Protein AF-A0A0M2TYU3-F1 (afdb_monomer)

pLDDT: mean 76.09, std 10.96, range [46.47, 92.75]

Secondary structure (DSSP, 8-state):
-HHHHHHHHHHHHHHHHHHHHHHHHHHHHHHHHHHHHHHS-HHHHHHHHHTT-HHHHHHHHHHT-HHHHHHHHHHHHHHHHHHHHHHHHHHHHHHHHHHHS---

Mean predicted aligned error: 12.66 Å

Solvent-accessible surface area (backbone atoms only — not comparable to full-atom values): 5754 Å² total; per-residue (Å²): 118,73,65,61,54,48,52,53,51,50,56,49,47,56,50,48,48,51,51,51,52,50,52,48,52,50,50,52,48,50,55,46,48,51,51,47,56,73,65,52,57,64,70,61,41,49,52,38,34,76,74,64,36,69,66,33,49,55,50,49,62,47,62,72,48,53,66,61,56,53,51,54,53,50,52,51,53,52,50,53,51,50,53,51,49,51,55,48,48,55,56,47,50,55,52,47,51,55,66,76,54,62,78,126

Sequence (104 aa):
MKREFKLILDCDLWRQLAIILLLIMLNAFFAGSETAMVSLRQTRIRQLVDDGNKAAILVDRLLKDPSHFLATIQIGITLAGFLAGAAAAVTLSDNLARLLHPSR

Radius of gyration: 23.27 Å; Cα contacts (8 Å, |Δi|>4): 20; chains: 1; bounding box: 57×29×61 Å

Foldseek 3Di:
DVVVVVVVVVVVVVVVVVVVVVVVVVVVVLVVVLVCLVVDDLVVLVVVVVVVDPVSVVSNVCSVCVPVVSVVVVVVVVVVVVVVVVVVVVVVVVVVVCVVCVDD

Structure (mmCIF, N/CA/C/O backbone):
data_AF-A0A0M2TYU3-F1
#
_entry.id   AF-A0A0M2TYU3-F1
#
loop_
_atom_site.group_PDB
_atom_site.id
_atom_site.type_symbol
_atom_site.label_atom_id
_atom_site.label_alt_id
_atom_site.label_comp_id
_atom_site.label_asym_id
_atom_site.label_entity_id
_atom_site.label_seq_id
_atom_site.pdbx_PDB_ins_code
_atom_site.Cartn_x
_atom_site.Cartn_y
_atom_site.Cartn_z
_atom_site.occupancy
_atom_site.B_iso_or_equiv
_atom_site.auth_seq_id
_atom_site.auth_comp_id
_atom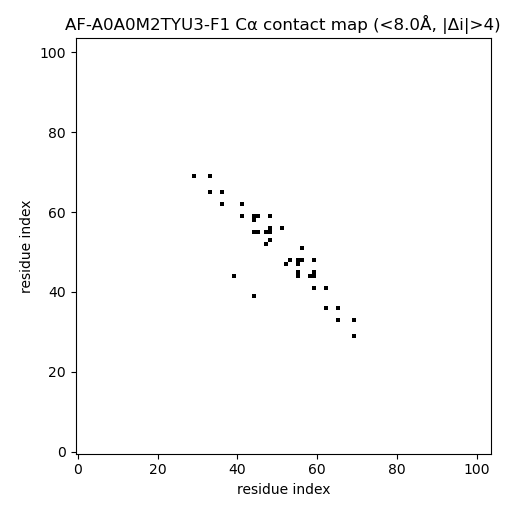_site.auth_asym_id
_atom_site.auth_atom_id
_atom_site.pdbx_PDB_model_num
ATOM 1 N N . MET A 1 1 ? 14.320 17.827 -36.612 1.00 48.22 1 MET A N 1
ATOM 2 C CA . MET A 1 1 ? 14.766 16.615 -35.885 1.00 48.22 1 MET A CA 1
ATOM 3 C C . MET A 1 1 ? 14.856 16.791 -34.363 1.00 48.22 1 MET A C 1
ATOM 5 O O . MET A 1 1 ? 14.327 15.950 -33.660 1.00 48.22 1 MET A O 1
ATOM 9 N N . LYS A 1 2 ? 15.439 17.878 -33.818 1.00 47.41 2 LYS A N 1
ATOM 10 C CA . LYS A 1 2 ? 15.528 18.098 -32.350 1.00 47.41 2 LYS A CA 1
ATOM 11 C C . LYS A 1 2 ? 14.185 18.357 -31.624 1.00 47.41 2 LYS A C 1
ATOM 13 O O . LYS A 1 2 ? 14.104 18.126 -30.424 1.00 47.41 2 LYS A O 1
ATOM 18 N N . ARG A 1 3 ? 13.142 18.838 -32.322 1.00 47.59 3 ARG A N 1
ATOM 19 C CA . ARG A 1 3 ? 11.810 19.129 -31.737 1.00 47.59 3 ARG A CA 1
ATOM 20 C C . ARG A 1 3 ? 10.967 17.874 -31.479 1.00 47.59 3 ARG A C 1
ATOM 22 O O . ARG A 1 3 ? 10.360 17.783 -30.423 1.00 47.59 3 ARG A O 1
ATOM 29 N N . GLU A 1 4 ? 11.019 16.901 -32.385 1.00 46.47 4 GLU A N 1
ATOM 30 C CA . GLU A 1 4 ? 10.346 15.599 -32.246 1.00 46.47 4 GLU A CA 1
ATOM 31 C C . GLU A 1 4 ? 10.889 14.825 -31.032 1.00 46.47 4 GLU A C 1
ATOM 33 O O . GLU A 1 4 ? 10.130 14.285 -30.238 1.00 46.47 4 GLU A O 1
ATOM 38 N N . PHE A 1 5 ? 12.212 14.856 -30.825 1.00 48.44 5 PHE A N 1
ATOM 39 C CA . PHE A 1 5 ? 12.866 14.197 -29.688 1.00 48.44 5 PHE A CA 1
ATOM 40 C C . PHE A 1 5 ? 12.525 14.860 -28.345 1.00 48.44 5 PHE A C 1
ATOM 42 O O . PHE A 1 5 ? 12.364 14.173 -27.344 1.00 48.44 5 PHE A O 1
ATOM 49 N N . LYS A 1 6 ? 12.365 16.192 -28.328 1.00 49.81 6 LYS A N 1
ATOM 50 C CA . LYS A 1 6 ? 11.927 16.934 -27.138 1.00 49.81 6 LYS A CA 1
ATOM 51 C C . LYS A 1 6 ? 10.466 16.624 -26.787 1.00 49.81 6 LYS A C 1
ATOM 53 O O . LYS A 1 6 ? 10.182 16.380 -25.628 1.00 49.81 6 LYS A O 1
ATOM 58 N N . LEU A 1 7 ? 9.586 16.515 -27.788 1.00 51.06 7 LEU A N 1
ATOM 59 C CA . LEU A 1 7 ? 8.183 16.112 -27.610 1.00 51.06 7 LEU A CA 1
ATOM 60 C C . LEU A 1 7 ? 8.026 14.680 -27.074 1.00 51.06 7 LEU A C 1
ATOM 62 O O . LEU A 1 7 ? 7.183 14.449 -26.211 1.00 51.06 7 LEU A O 1
ATOM 66 N N . ILE A 1 8 ? 8.847 13.733 -27.541 1.00 50.44 8 ILE A N 1
ATOM 67 C CA . ILE A 1 8 ? 8.853 12.353 -27.027 1.00 50.44 8 ILE A CA 1
ATOM 68 C C . ILE A 1 8 ? 9.369 12.327 -25.581 1.00 50.44 8 ILE A C 1
ATOM 70 O O . ILE A 1 8 ? 8.744 11.699 -24.733 1.00 50.44 8 ILE A O 1
ATOM 74 N N . LEU A 1 9 ? 10.445 13.070 -25.278 1.00 54.59 9 LEU A N 1
ATOM 75 C CA . LEU A 1 9 ? 11.026 13.150 -23.932 1.00 54.59 9 LEU A CA 1
ATOM 76 C C . LEU A 1 9 ? 10.099 13.854 -22.927 1.00 54.59 9 LEU A C 1
ATOM 78 O O . LEU A 1 9 ? 10.010 13.414 -21.787 1.00 54.59 9 LEU A O 1
ATOM 82 N N . ASP A 1 10 ? 9.387 14.907 -23.344 1.00 61.00 10 ASP A N 1
ATOM 83 C CA . ASP A 1 10 ? 8.375 15.582 -22.525 1.00 61.00 10 ASP A CA 1
ATOM 84 C C . ASP A 1 10 ? 7.204 14.627 -22.234 1.00 61.00 10 ASP A C 1
ATOM 86 O O . ASP A 1 10 ? 6.815 14.464 -21.080 1.00 61.00 10 ASP A O 1
ATOM 90 N N . CYS A 1 11 ? 6.671 13.932 -23.247 1.00 60.12 11 CYS A N 1
ATOM 91 C CA . CYS A 1 11 ? 5.558 12.995 -23.059 1.00 60.12 11 CYS A CA 1
ATOM 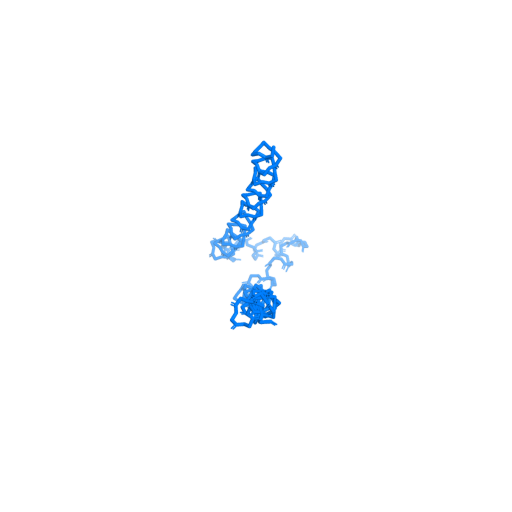92 C C . CYS A 1 11 ? 5.941 11.809 -22.148 1.00 60.12 11 CYS A C 1
ATOM 94 O O . CYS A 1 11 ? 5.148 11.396 -21.298 1.00 60.12 11 CYS A O 1
ATOM 96 N N . ASP A 1 12 ? 7.175 11.310 -22.269 1.00 71.75 12 ASP A N 1
ATOM 97 C CA . ASP A 1 12 ? 7.735 10.288 -21.380 1.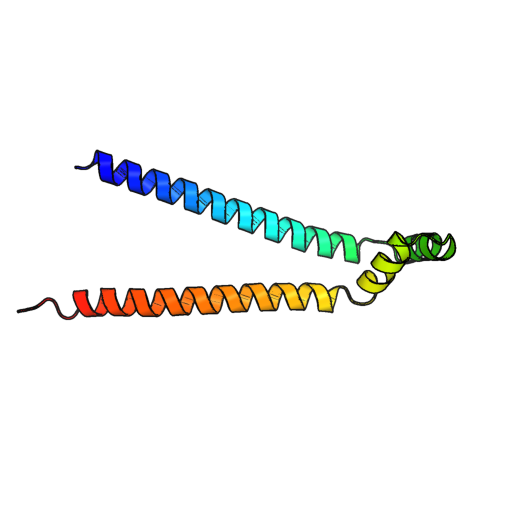00 71.75 12 ASP A CA 1
ATOM 98 C C . ASP A 1 12 ? 7.962 10.799 -19.952 1.00 71.75 12 ASP A C 1
ATOM 100 O O . ASP A 1 12 ? 7.610 10.106 -18.998 1.00 71.75 12 ASP A O 1
ATOM 104 N N . LEU A 1 13 ? 8.482 12.018 -19.787 1.00 73.62 13 LEU A N 1
ATOM 105 C CA . LEU A 1 13 ? 8.734 12.620 -18.477 1.00 73.62 13 LEU A CA 1
ATOM 106 C C . LEU A 1 13 ? 7.430 12.882 -17.718 1.00 73.62 13 LEU A C 1
ATOM 108 O O . LEU A 1 13 ? 7.318 12.527 -16.547 1.00 73.62 13 LEU A O 1
ATOM 112 N N . TRP A 1 14 ? 6.420 13.451 -18.381 1.00 77.81 14 TRP A N 1
ATOM 113 C CA . TRP A 1 14 ? 5.101 13.670 -17.781 1.00 77.81 14 TRP A CA 1
ATOM 114 C C . TRP A 1 14 ? 4.428 12.349 -17.402 1.00 77.81 14 TRP A C 1
ATOM 116 O O . TRP A 1 14 ? 3.834 12.248 -16.328 1.00 77.81 14 TRP A O 1
ATOM 126 N N . ARG A 1 15 ? 4.576 11.307 -18.231 1.00 74.31 15 ARG A N 1
ATOM 127 C CA . ARG A 1 15 ? 4.094 9.955 -17.919 1.00 74.31 15 ARG A CA 1
ATOM 128 C C . ARG A 1 15 ? 4.833 9.343 -16.725 1.00 74.31 15 ARG A C 1
ATOM 130 O O . ARG A 1 15 ? 4.185 8.786 -15.843 1.00 74.31 15 ARG A O 1
ATOM 137 N N . GLN A 1 16 ? 6.158 9.471 -16.653 1.00 72.06 16 GLN A N 1
ATOM 138 C CA . GLN A 1 16 ? 6.959 8.999 -15.518 1.00 72.06 16 GLN A CA 1
ATOM 139 C C . GLN A 1 16 ? 6.605 9.736 -14.225 1.00 72.06 16 GLN A C 1
ATOM 141 O O . GLN A 1 16 ? 6.411 9.094 -13.197 1.00 72.06 16 GLN A O 1
ATOM 146 N N . LEU A 1 17 ? 6.451 11.060 -14.273 1.00 77.25 17 LEU A N 1
ATOM 147 C CA . LEU A 1 17 ? 6.032 11.860 -13.123 1.00 77.25 17 LEU A CA 1
ATOM 148 C C . LEU A 1 17 ? 4.623 11.493 -12.654 1.00 77.25 17 LEU A C 1
ATOM 150 O O . LEU A 1 17 ? 4.405 11.379 -11.452 1.00 77.25 17 LEU A O 1
ATOM 154 N N . ALA A 1 18 ? 3.688 11.244 -13.574 1.00 78.44 18 ALA A N 1
ATOM 155 C CA . ALA A 1 18 ? 2.349 10.776 -13.228 1.00 78.44 18 ALA A CA 1
ATOM 156 C C . ALA A 1 18 ? 2.382 9.402 -12.538 1.00 78.44 18 ALA A C 1
ATOM 158 O O . ALA A 1 18 ? 1.697 9.201 -11.538 1.00 78.44 18 ALA A O 1
ATOM 159 N N . ILE A 1 19 ? 3.216 8.476 -13.026 1.00 74.44 19 ILE A N 1
ATOM 160 C CA . ILE A 1 19 ? 3.412 7.156 -12.411 1.00 74.44 19 ILE A CA 1
ATOM 161 C C . ILE A 1 19 ? 4.050 7.295 -11.024 1.00 74.44 19 ILE A C 1
ATOM 163 O O . ILE A 1 19 ? 3.552 6.710 -10.069 1.00 74.44 19 ILE A O 1
ATOM 167 N N . ILE A 1 20 ? 5.104 8.098 -10.875 1.00 73.56 20 ILE A N 1
ATOM 168 C CA . ILE A 1 20 ? 5.761 8.338 -9.581 1.00 73.56 20 ILE A CA 1
ATOM 169 C C . ILE A 1 20 ? 4.779 8.967 -8.591 1.00 73.56 20 ILE A C 1
ATOM 171 O O . ILE A 1 20 ? 4.686 8.512 -7.455 1.00 73.56 20 ILE A O 1
ATOM 175 N N . LEU A 1 21 ? 4.005 9.966 -9.018 1.00 78.50 21 LEU A N 1
ATOM 176 C CA . LEU A 1 21 ? 2.991 10.604 -8.184 1.00 78.50 21 LEU A CA 1
ATOM 177 C C . LEU A 1 21 ? 1.918 9.600 -7.749 1.00 78.50 21 LEU A C 1
ATOM 179 O O . LEU A 1 21 ? 1.565 9.559 -6.572 1.00 78.50 21 LEU A O 1
ATOM 183 N N . LEU A 1 22 ? 1.449 8.750 -8.668 1.00 79.56 22 LEU A N 1
ATOM 184 C CA . LEU A 1 22 ? 0.521 7.664 -8.362 1.00 79.56 22 LEU A CA 1
ATOM 185 C C . LEU A 1 22 ? 1.123 6.702 -7.327 1.00 79.56 22 LEU A C 1
ATOM 187 O O . LEU A 1 22 ? 0.465 6.388 -6.341 1.00 79.56 22 LEU A O 1
ATOM 191 N N . LEU A 1 23 ? 2.377 6.277 -7.506 1.00 70.81 23 LEU A N 1
ATOM 192 C CA . LEU A 1 23 ? 3.080 5.398 -6.567 1.00 70.81 23 LEU A CA 1
ATOM 193 C C . LEU A 1 23 ?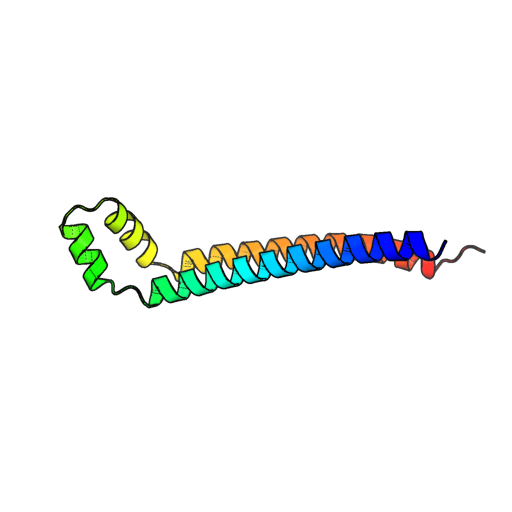 3.261 6.050 -5.190 1.00 70.81 23 LEU A C 1
ATOM 195 O O . LEU A 1 23 ? 3.129 5.364 -4.177 1.00 70.81 23 LEU A O 1
ATOM 199 N N . ILE A 1 24 ? 3.542 7.354 -5.135 1.00 77.62 24 ILE A N 1
ATOM 200 C CA . ILE A 1 24 ? 3.647 8.115 -3.884 1.00 77.62 24 ILE A CA 1
ATOM 201 C C . ILE A 1 24 ? 2.287 8.178 -3.193 1.00 77.62 24 ILE A C 1
ATOM 203 O O . ILE A 1 24 ? 2.212 7.902 -2.000 1.00 77.62 24 ILE A O 1
ATOM 207 N N . MET A 1 25 ? 1.207 8.488 -3.919 1.00 82.06 25 MET A N 1
ATOM 208 C CA . MET A 1 25 ? -0.140 8.501 -3.342 1.00 82.06 25 MET A CA 1
ATOM 209 C C . MET A 1 25 ? -0.556 7.116 -2.850 1.00 82.06 25 MET A C 1
ATOM 211 O O . MET A 1 25 ? -1.146 7.006 -1.780 1.00 82.06 25 MET A O 1
ATOM 215 N N . LEU A 1 26 ? -0.209 6.063 -3.589 1.00 77.38 26 LEU A N 1
ATOM 216 C CA . LEU A 1 26 ? -0.469 4.683 -3.197 1.00 77.38 26 LEU A CA 1
ATOM 217 C C . LEU A 1 26 ? 0.286 4.327 -1.905 1.00 77.38 26 LEU A C 1
ATOM 219 O O . LEU A 1 26 ? -0.308 3.804 -0.967 1.00 77.38 26 LEU A O 1
ATOM 223 N N . ASN A 1 27 ? 1.575 4.672 -1.817 1.00 79.06 27 ASN A N 1
ATOM 224 C CA . ASN A 1 27 ? 2.374 4.475 -0.605 1.00 79.06 27 ASN A CA 1
ATOM 225 C C . ASN A 1 27 ? 1.840 5.298 0.572 1.00 79.06 27 ASN A C 1
ATOM 227 O O . ASN A 1 27 ? 1.720 4.771 1.672 1.00 79.06 27 ASN A O 1
ATOM 231 N N . ALA A 1 28 ? 1.470 6.561 0.352 1.00 81.56 28 ALA A N 1
ATOM 232 C CA . ALA A 1 28 ? 0.873 7.415 1.375 1.00 81.56 28 ALA A CA 1
ATOM 233 C C . ALA A 1 28 ? -0.489 6.878 1.844 1.00 81.56 28 ALA A C 1
ATOM 235 O O . ALA A 1 28 ? -0.799 6.948 3.030 1.00 81.56 28 ALA A O 1
ATOM 236 N N . PHE A 1 29 ? -1.283 6.295 0.942 1.00 83.50 29 PHE A N 1
ATOM 237 C CA . PHE A 1 29 ? -2.536 5.625 1.278 1.00 83.50 29 PHE A CA 1
ATOM 238 C C . PHE A 1 29 ? -2.299 4.371 2.126 1.00 83.50 29 PHE A C 1
ATOM 240 O O . PHE A 1 29 ? -2.987 4.181 3.129 1.00 83.50 29 PHE A O 1
ATOM 247 N N . PHE A 1 30 ? -1.317 3.536 1.779 1.00 75.69 30 PHE A N 1
ATOM 248 C CA . PHE A 1 30 ? -0.980 2.345 2.563 1.00 75.69 30 PHE A CA 1
ATOM 249 C C . PHE A 1 30 ? -0.365 2.692 3.924 1.00 75.69 30 PHE A C 1
ATOM 251 O O . PHE A 1 30 ? -0.827 2.170 4.935 1.00 75.69 30 PHE A O 1
ATOM 258 N N . ALA A 1 31 ? 0.582 3.631 3.980 1.00 75.62 31 ALA A N 1
ATOM 259 C CA . ALA A 1 31 ? 1.172 4.126 5.228 1.00 75.62 31 ALA A CA 1
ATOM 260 C C . ALA A 1 31 ? 0.138 4.847 6.114 1.00 75.62 31 ALA A C 1
ATOM 262 O O . ALA A 1 31 ? 0.137 4.714 7.340 1.00 75.62 31 ALA A O 1
ATOM 263 N N . GLY A 1 32 ? -0.784 5.588 5.495 1.00 81.12 32 GLY A N 1
ATOM 264 C CA . GLY A 1 32 ? -1.928 6.198 6.166 1.00 81.12 32 GLY A CA 1
ATOM 265 C C . GLY A 1 32 ? -2.912 5.155 6.690 1.00 81.12 32 GLY A C 1
ATOM 266 O O . GLY A 1 32 ? -3.402 5.299 7.805 1.00 81.12 32 GLY A O 1
ATOM 267 N N . SER A 1 33 ? -3.152 4.079 5.936 1.00 78.19 33 SER A N 1
ATOM 268 C CA . SER A 1 33 ? -3.983 2.951 6.370 1.00 78.19 33 SER A CA 1
ATOM 269 C C . SER A 1 33 ? -3.348 2.219 7.547 1.00 78.19 33 SER A C 1
ATOM 271 O O . SER A 1 33 ? -4.042 1.972 8.521 1.00 78.19 33 SER A O 1
ATOM 273 N N . GLU A 1 34 ? -2.041 1.951 7.516 1.00 67.94 34 GLU A N 1
ATOM 274 C CA . GLU A 1 34 ? -1.285 1.388 8.642 1.00 67.94 34 GLU A CA 1
ATOM 275 C C . GLU A 1 34 ? -1.377 2.283 9.882 1.00 67.94 34 GLU A C 1
ATOM 277 O O . GLU A 1 34 ? -1.781 1.829 10.952 1.00 67.94 34 GLU A O 1
ATOM 282 N N . THR A 1 35 ? -1.094 3.578 9.726 1.00 76.75 35 THR A N 1
ATOM 283 C CA . THR A 1 35 ? -1.157 4.551 10.824 1.00 76.75 35 THR A CA 1
ATOM 284 C C . THR A 1 35 ? -2.574 4.673 11.381 1.00 76.75 35 THR A C 1
ATOM 286 O O . THR A 1 35 ? -2.753 4.719 12.595 1.00 76.75 35 THR A O 1
ATOM 289 N N . ALA A 1 36 ? -3.600 4.678 10.525 1.00 77.94 36 ALA A N 1
ATOM 290 C CA . ALA A 1 36 ? -4.996 4.659 10.948 1.00 77.94 36 ALA A CA 1
ATOM 291 C C . ALA A 1 36 ? -5.321 3.366 11.700 1.00 77.94 36 ALA A C 1
ATOM 293 O O . ALA A 1 36 ? -5.959 3.418 12.744 1.00 77.94 36 ALA A O 1
ATOM 294 N N . MET A 1 37 ? -4.838 2.218 11.231 1.00 71.69 37 MET A N 1
ATOM 295 C CA . MET A 1 37 ? -5.067 0.923 11.866 1.00 71.69 37 MET A CA 1
ATOM 296 C C . MET A 1 37 ? -4.403 0.822 13.243 1.00 71.69 37 MET A C 1
ATOM 298 O O . MET A 1 37 ? -5.017 0.322 14.180 1.00 71.69 37 MET A O 1
ATOM 302 N N . VAL A 1 38 ? -3.195 1.369 13.391 1.00 70.75 38 VAL A N 1
ATOM 303 C CA . VAL A 1 38 ? -2.474 1.459 14.671 1.00 70.75 38 VAL A CA 1
ATOM 304 C C . VAL A 1 38 ? -3.084 2.525 15.597 1.00 70.75 38 VAL A C 1
ATOM 306 O O . VAL A 1 38 ? -3.101 2.354 16.814 1.00 70.75 38 VAL A O 1
ATOM 309 N N . SER A 1 39 ? -3.613 3.622 15.045 1.00 75.88 39 SER A N 1
ATOM 310 C CA . SER A 1 39 ? -4.221 4.729 15.803 1.00 75.88 39 SER A CA 1
ATOM 311 C C . SER A 1 39 ? -5.677 4.463 16.215 1.00 75.88 39 SER A C 1
ATOM 313 O O . SER A 1 39 ? -6.174 5.046 17.187 1.00 75.88 39 SER A O 1
ATOM 315 N N . LEU A 1 40 ? -6.378 3.571 15.510 1.00 75.44 40 LEU A N 1
ATOM 316 C CA . LEU A 1 40 ? -7.744 3.176 15.830 1.00 75.44 40 LEU A CA 1
ATOM 317 C C . LEU A 1 40 ? -7.791 2.537 17.222 1.00 75.44 40 LEU A C 1
ATOM 319 O O . LEU A 1 40 ? -7.264 1.456 17.477 1.00 75.44 40 LEU A O 1
ATOM 323 N N . ARG A 1 41 ? -8.491 3.199 18.149 1.00 76.69 41 ARG A N 1
ATOM 324 C CA . ARG A 1 41 ? -8.764 2.634 19.473 1.00 76.69 41 ARG A CA 1
ATOM 325 C C . ARG A 1 41 ? -9.698 1.437 19.332 1.00 76.69 41 ARG A C 1
ATOM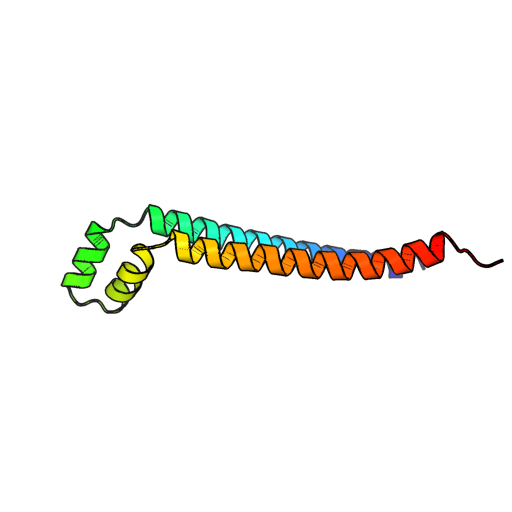 327 O O . ARG A 1 41 ? -10.904 1.614 19.146 1.00 76.69 41 ARG A O 1
ATOM 334 N N . GLN A 1 42 ? -9.150 0.236 19.517 1.00 74.75 42 GLN A N 1
ATOM 335 C CA . GLN A 1 42 ? -9.903 -1.026 19.546 1.00 74.75 42 GLN A CA 1
ATOM 336 C C . GLN A 1 42 ? -11.122 -0.966 20.479 1.00 74.75 42 GLN A C 1
ATOM 338 O O . GLN A 1 42 ? -1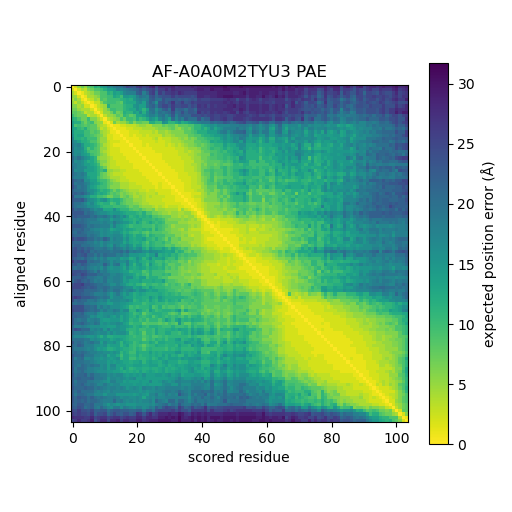2.160 -1.542 20.180 1.00 74.75 42 GLN A O 1
ATOM 343 N N . THR A 1 43 ? -11.037 -0.211 21.576 1.00 79.12 43 THR A N 1
ATOM 344 C CA . THR A 1 43 ? -12.142 0.016 22.518 1.00 79.12 43 THR A CA 1
ATOM 345 C C . THR A 1 43 ? -13.366 0.660 21.870 1.00 79.12 43 THR A C 1
ATOM 347 O O . THR A 1 43 ? -14.485 0.256 22.159 1.00 79.12 43 THR A O 1
ATOM 350 N N . ARG A 1 44 ? -13.176 1.632 20.970 1.00 82.25 44 ARG A N 1
ATOM 351 C CA . ARG A 1 44 ? -14.281 2.337 20.299 1.00 82.25 44 ARG A CA 1
ATOM 352 C C . ARG A 1 44 ? -14.890 1.492 19.178 1.00 82.25 44 ARG A C 1
ATOM 354 O O . ARG A 1 44 ? -16.092 1.540 18.958 1.00 82.25 44 ARG A O 1
ATOM 361 N N . ILE A 1 45 ? -14.064 0.696 18.499 1.00 84.44 45 ILE A N 1
ATOM 362 C CA . ILE A 1 45 ? -14.527 -0.273 17.498 1.00 84.44 45 ILE A CA 1
ATOM 363 C C . ILE A 1 45 ? -15.339 -1.387 18.163 1.00 84.44 45 ILE A C 1
ATOM 365 O O . ILE A 1 45 ? -16.415 -1.704 17.673 1.00 84.44 45 ILE A O 1
ATOM 369 N N . ARG A 1 46 ? -14.890 -1.914 19.310 1.00 81.94 46 ARG A N 1
ATOM 370 C CA . ARG A 1 46 ? -15.642 -2.910 20.090 1.00 81.94 46 ARG A CA 1
ATOM 371 C C . ARG A 1 46 ? -17.002 -2.396 20.550 1.00 81.94 46 ARG A C 1
ATOM 373 O O . ARG A 1 46 ? -17.980 -3.096 20.360 1.00 81.94 46 ARG A O 1
ATOM 380 N N . GLN A 1 47 ? -17.088 -1.149 21.016 1.00 87.06 47 GLN A N 1
ATOM 381 C CA . GLN A 1 47 ? -18.382 -0.522 21.327 1.00 87.06 47 GLN A CA 1
ATOM 382 C C . GLN A 1 47 ? -19.324 -0.499 20.112 1.00 87.06 47 GLN A C 1
ATOM 384 O O . GLN A 1 47 ? -20.485 -0.866 20.221 1.00 87.06 47 GLN A O 1
ATOM 389 N N . LEU A 1 48 ? -18.815 -0.142 18.928 1.00 84.25 48 LEU A N 1
ATOM 390 C CA . LEU A 1 48 ? -19.609 -0.136 17.693 1.00 84.25 48 LEU A CA 1
ATOM 391 C C . LEU A 1 48 ? -19.992 -1.549 17.213 1.00 84.25 48 LEU A C 1
ATOM 393 O O . LEU A 1 48 ? -21.010 -1.714 16.540 1.00 84.25 48 LEU A O 1
ATOM 397 N N . VAL A 1 49 ? -19.173 -2.560 17.518 1.00 86.25 49 VAL A N 1
ATOM 398 C CA . VAL A 1 49 ? -19.490 -3.977 17.285 1.00 86.25 49 VAL A CA 1
ATOM 399 C C . VAL A 1 49 ? -20.619 -4.429 18.204 1.00 86.25 49 VAL A C 1
ATOM 401 O O . VAL A 1 49 ? -21.557 -5.064 17.723 1.00 86.25 49 VAL A O 1
ATOM 404 N N . ASP A 1 50 ? -20.549 -4.062 19.483 1.00 87.56 50 ASP A N 1
ATOM 405 C CA . ASP A 1 50 ? -21.570 -4.373 20.484 1.00 87.56 50 ASP A CA 1
ATOM 406 C C . ASP A 1 50 ? -22.913 -3.693 20.146 1.00 87.56 50 ASP A C 1
ATOM 408 O O . ASP A 1 50 ? -23.968 -4.299 20.320 1.00 87.56 50 ASP A O 1
ATOM 412 N N . ASP A 1 51 ? -22.879 -2.502 19.533 1.00 89.50 51 ASP A N 1
ATOM 413 C CA . ASP A 1 51 ? -24.049 -1.799 18.975 1.00 89.50 51 ASP A CA 1
ATOM 414 C C . ASP A 1 51 ? -24.598 -2.431 17.669 1.00 89.50 51 ASP A C 1
ATOM 416 O O . ASP A 1 51 ? -25.560 -1.937 17.074 1.00 89.50 51 ASP A O 1
ATOM 420 N N . GLY A 1 52 ? -23.998 -3.523 17.181 1.00 87.50 52 GLY A N 1
ATOM 421 C CA . GLY A 1 52 ? -24.472 -4.280 16.018 1.00 87.50 52 GLY A CA 1
ATOM 422 C C . GLY A 1 52 ? -24.075 -3.704 14.653 1.00 87.50 52 GLY A C 1
ATOM 423 O O . GLY A 1 52 ? -24.624 -4.111 13.621 1.00 87.50 52 GLY A O 1
ATOM 424 N N . ASN A 1 53 ? -23.115 -2.774 14.593 1.00 88.62 53 ASN A N 1
ATOM 425 C CA . ASN A 1 53 ? -22.679 -2.188 13.329 1.00 88.62 53 ASN A CA 1
ATOM 426 C C . ASN A 1 53 ? -21.869 -3.196 12.491 1.00 88.62 53 ASN A C 1
ATOM 428 O O . ASN A 1 53 ? -20.720 -3.528 12.789 1.00 88.62 53 ASN A O 1
ATOM 432 N N . LYS A 1 54 ? -22.448 -3.636 11.367 1.00 85.56 54 LYS A N 1
ATOM 433 C CA . LYS A 1 54 ? -21.828 -4.600 10.440 1.00 85.56 54 LYS A CA 1
ATOM 434 C C . LYS A 1 54 ? -20.478 -4.133 9.884 1.00 85.56 54 LYS A C 1
ATOM 436 O O . LYS A 1 54 ? -19.594 -4.961 9.676 1.00 85.56 54 LYS A O 1
ATOM 441 N N . ALA A 1 55 ? -20.304 -2.828 9.667 1.00 82.19 55 ALA A N 1
ATOM 442 C CA . ALA A 1 55 ? -19.031 -2.276 9.210 1.00 82.19 55 ALA A CA 1
ATOM 443 C C . ALA A 1 55 ? -17.963 -2.354 10.311 1.00 82.19 55 ALA A C 1
ATOM 445 O O . ALA A 1 55 ? -16.822 -2.713 10.031 1.00 82.19 55 ALA A O 1
ATOM 446 N N . ALA A 1 56 ? -18.339 -2.108 11.571 1.00 82.25 56 ALA A N 1
ATOM 447 C CA . ALA A 1 56 ? -17.427 -2.218 12.708 1.00 82.25 56 ALA A CA 1
ATOM 448 C C . ALA A 1 56 ? -16.956 -3.662 12.936 1.00 82.25 56 ALA A C 1
ATOM 450 O O . ALA A 1 56 ? -15.789 -3.870 13.242 1.00 82.25 56 ALA A O 1
ATOM 451 N N . ILE A 1 57 ? -17.814 -4.663 12.701 1.00 82.44 57 ILE A N 1
ATOM 452 C CA . ILE A 1 57 ? -17.449 -6.092 12.788 1.00 82.44 57 ILE A CA 1
ATOM 453 C C . ILE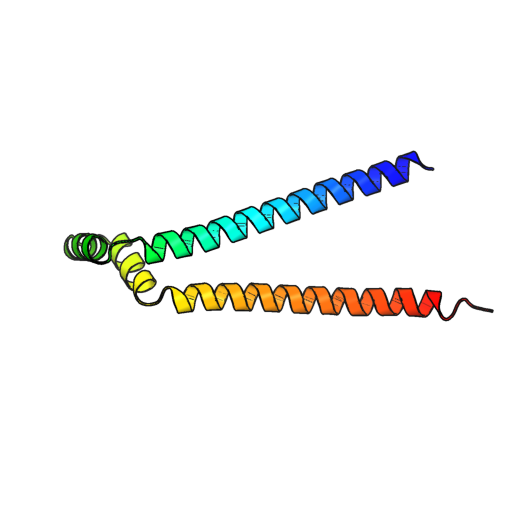 A 1 57 ? -16.387 -6.467 11.747 1.00 82.44 57 ILE A C 1
ATOM 455 O O . ILE A 1 57 ? -15.462 -7.230 12.037 1.00 82.44 57 ILE A O 1
ATOM 459 N N . LEU A 1 58 ? -16.513 -5.942 10.526 1.00 80.25 58 LEU A N 1
ATOM 460 C CA . LEU A 1 58 ? -15.533 -6.173 9.467 1.00 80.25 58 LEU A CA 1
ATOM 461 C C . LEU A 1 58 ? -14.190 -5.518 9.818 1.00 80.25 58 LEU A C 1
ATOM 463 O O . LEU A 1 58 ? -13.137 -6.143 9.693 1.00 80.25 58 LEU A O 1
ATOM 467 N N . VAL A 1 59 ? -14.245 -4.276 10.300 1.00 80.31 59 VAL A N 1
ATOM 468 C CA . VAL A 1 59 ? -13.069 -3.504 10.707 1.00 80.31 59 VAL A CA 1
ATOM 469 C C . VAL A 1 59 ? -12.385 -4.126 11.931 1.00 80.31 59 VAL A C 1
ATOM 471 O O . VAL A 1 59 ? -11.163 -4.202 11.936 1.00 80.31 59 VAL A O 1
ATOM 474 N N . ASP A 1 60 ? -13.121 -4.658 12.913 1.00 81.44 60 ASP A N 1
ATOM 475 C CA . ASP A 1 60 ? -12.562 -5.385 14.069 1.00 81.44 60 ASP A CA 1
ATOM 476 C C . ASP A 1 60 ? -11.782 -6.635 13.641 1.00 81.44 60 ASP A C 1
ATOM 478 O O . ASP A 1 60 ? -10.679 -6.877 14.129 1.00 81.44 60 ASP A O 1
ATOM 482 N N . ARG A 1 61 ? -12.299 -7.405 12.670 1.00 77.88 61 ARG A N 1
ATOM 483 C CA . ARG A 1 61 ? -11.563 -8.558 12.120 1.00 77.88 61 ARG A CA 1
ATOM 484 C C . ARG A 1 61 ? -10.282 -8.149 11.414 1.00 77.88 61 ARG A C 1
ATOM 486 O O . ARG A 1 61 ? -9.286 -8.848 11.553 1.00 77.88 61 ARG A O 1
ATOM 493 N N . LEU A 1 62 ? -10.312 -7.050 10.665 1.00 73.00 62 LEU A N 1
ATOM 494 C CA . LEU A 1 62 ? -9.123 -6.522 10.001 1.00 73.00 62 LEU A CA 1
ATOM 495 C C . LEU A 1 62 ? -8.108 -6.027 11.045 1.00 73.00 62 LEU A C 1
ATOM 497 O O . LEU A 1 62 ? -6.937 -6.382 10.972 1.00 73.00 62 LEU A O 1
ATOM 501 N N . LEU A 1 63 ? -8.558 -5.280 12.060 1.00 72.69 63 LEU A N 1
ATOM 502 C CA . LEU A 1 63 ? -7.739 -4.734 13.154 1.00 72.69 63 LEU A CA 1
ATOM 503 C C . LEU A 1 63 ? -7.104 -5.789 14.066 1.00 72.69 63 LEU A C 1
ATOM 505 O O . LEU A 1 63 ? -6.190 -5.450 14.818 1.00 72.69 63 LEU A O 1
ATOM 509 N N . LYS A 1 64 ? -7.569 -7.044 14.031 1.00 74.75 64 LYS A N 1
ATOM 510 C CA . LYS A 1 64 ? -6.929 -8.141 14.768 1.00 74.75 64 LYS A CA 1
ATOM 511 C C . LYS A 1 64 ? -5.541 -8.477 14.233 1.00 74.75 64 LYS A C 1
ATOM 513 O O . LYS A 1 64 ? -4.709 -8.889 15.033 1.00 74.75 64 LYS A O 1
ATOM 518 N N . ASP A 1 65 ? -5.297 -8.300 12.933 1.00 71.44 65 ASP A N 1
ATOM 519 C CA . ASP A 1 65 ? -3.994 -8.605 12.332 1.00 71.44 65 ASP A CA 1
ATOM 520 C C . ASP A 1 65 ? -3.625 -7.656 11.164 1.00 71.44 65 ASP A C 1
ATOM 522 O O . ASP A 1 65 ? -3.526 -8.064 10.000 1.00 71.44 65 ASP A O 1
ATOM 526 N N . PRO A 1 66 ? -3.434 -6.351 11.448 1.00 66.81 66 PRO A N 1
ATOM 527 C CA . PRO A 1 66 ? -3.013 -5.361 10.453 1.00 66.81 66 PRO A CA 1
ATOM 528 C C . PRO A 1 66 ? -1.691 -5.723 9.778 1.00 66.81 66 PRO A C 1
ATOM 530 O O . PRO A 1 66 ? -1.507 -5.480 8.584 1.00 66.81 66 PRO A O 1
ATOM 533 N N . SER A 1 67 ? -0.778 -6.327 10.538 1.00 73.50 67 SER A N 1
ATOM 534 C CA . SER A 1 67 ? 0.552 -6.710 10.074 1.00 73.50 67 SER A CA 1
ATOM 535 C C . SER A 1 67 ? 0.485 -7.715 8.926 1.00 73.50 67 SER A C 1
ATOM 537 O O . SER A 1 67 ? 1.221 -7.568 7.953 1.00 73.50 67 SER A O 1
ATOM 539 N N . HIS A 1 68 ? -0.431 -8.685 8.976 1.00 75.44 68 HIS A N 1
ATOM 540 C CA . HIS A 1 68 ? -0.596 -9.664 7.900 1.00 75.44 68 HIS A CA 1
ATOM 541 C C . HIS A 1 68 ? -1.098 -9.028 6.589 1.00 75.44 68 HIS A C 1
ATOM 543 O O . HIS A 1 68 ? -0.647 -9.380 5.492 1.00 75.44 68 HIS A O 1
ATOM 549 N N . PHE A 1 69 ? -2.014 -8.059 6.682 1.00 72.44 69 PHE A N 1
ATOM 550 C CA . PHE A 1 69 ? -2.532 -7.341 5.514 1.00 72.44 69 PHE A CA 1
ATOM 551 C C . PHE A 1 69 ? -1.442 -6.496 4.842 1.00 72.44 69 PHE A C 1
ATOM 553 O O . PHE A 1 69 ? -1.241 -6.581 3.628 1.00 72.44 69 PHE A O 1
ATOM 560 N N . LEU A 1 70 ? -0.686 -5.7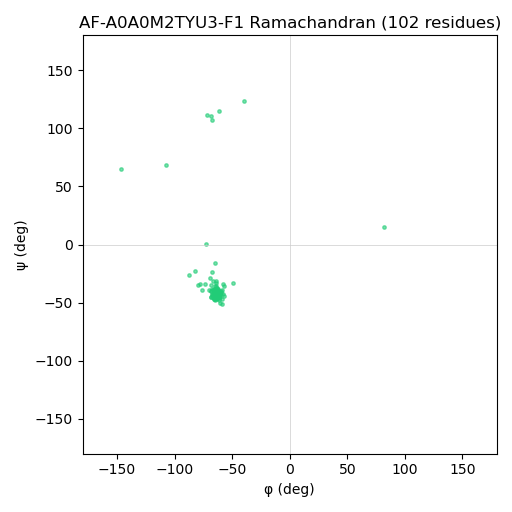41 5.640 1.00 73.25 70 LEU A N 1
ATOM 561 C CA . LEU A 1 70 ? 0.411 -4.903 5.155 1.00 73.25 70 LEU A CA 1
ATOM 562 C C . LEU A 1 70 ? 1.556 -5.738 4.571 1.00 73.25 70 LEU A C 1
ATOM 564 O O . LEU A 1 70 ? 2.0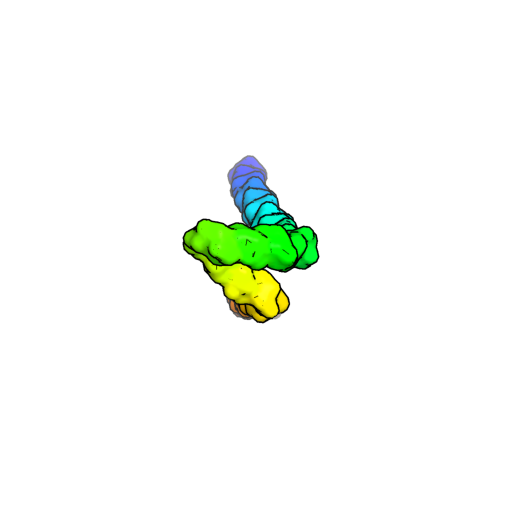46 -5.430 3.483 1.00 73.25 70 LEU A O 1
ATOM 568 N N . ALA A 1 71 ? 1.915 -6.850 5.219 1.00 80.94 71 ALA A N 1
ATOM 569 C CA . ALA A 1 71 ? 2.922 -7.777 4.710 1.00 80.94 71 ALA A CA 1
ATOM 570 C C . ALA A 1 71 ? 2.544 -8.342 3.330 1.00 80.94 71 ALA A C 1
ATOM 572 O O . ALA A 1 71 ? 3.392 -8.440 2.444 1.00 80.94 71 ALA A O 1
ATOM 573 N N . THR A 1 72 ? 1.262 -8.649 3.109 1.00 80.38 72 THR A N 1
ATOM 574 C CA . THR A 1 72 ? 0.767 -9.156 1.818 1.00 80.38 72 THR A CA 1
ATOM 575 C C . THR A 1 72 ? 0.941 -8.124 0.696 1.00 80.38 72 THR A C 1
ATOM 577 O O . THR A 1 72 ? 1.398 -8.465 -0.397 1.00 80.38 72 THR A O 1
ATOM 580 N N . ILE A 1 73 ? 0.631 -6.851 0.964 1.00 74.62 73 ILE A N 1
ATOM 581 C CA . ILE A 1 73 ? 0.823 -5.755 0.000 1.00 74.62 73 ILE A CA 1
ATOM 582 C C . ILE A 1 73 ? 2.306 -5.589 -0.337 1.00 74.62 73 ILE A C 1
ATOM 584 O O . ILE A 1 73 ? 2.670 -5.475 -1.508 1.00 74.62 73 ILE A O 1
ATOM 588 N N . GLN A 1 74 ? 3.170 -5.620 0.676 1.00 77.06 74 GLN A N 1
ATOM 589 C CA . GLN A 1 74 ? 4.606 -5.432 0.505 1.00 77.06 74 GLN A CA 1
ATOM 590 C C . GLN A 1 74 ? 5.241 -6.558 -0.320 1.00 77.06 74 GLN A C 1
ATOM 592 O O . GLN A 1 74 ? 6.031 -6.281 -1.222 1.00 77.06 74 GLN A O 1
ATOM 597 N N . ILE A 1 75 ? 4.820 -7.807 -0.099 1.00 84.38 75 ILE A N 1
ATOM 598 C CA . ILE A 1 75 ? 5.206 -8.949 -0.939 1.00 84.38 75 ILE A CA 1
ATOM 599 C C . ILE A 1 75 ? 4.795 -8.709 -2.400 1.00 84.38 75 ILE A C 1
ATOM 601 O O . ILE A 1 75 ? 5.593 -8.953 -3.306 1.00 84.38 75 ILE A O 1
ATOM 605 N N . GLY A 1 76 ? 3.592 -8.178 -2.640 1.00 79.00 76 GLY A N 1
ATOM 606 C CA . GLY A 1 76 ? 3.117 -7.827 -3.982 1.00 79.00 76 GLY A CA 1
ATOM 607 C C . GLY A 1 76 ? 3.979 -6.765 -4.673 1.00 79.00 76 GLY A C 1
ATOM 608 O O . GLY A 1 76 ? 4.344 -6.931 -5.838 1.00 79.00 76 GLY A O 1
ATOM 609 N N . ILE A 1 77 ? 4.362 -5.709 -3.950 1.00 76.62 77 ILE A N 1
ATOM 610 C CA . ILE A 1 77 ? 5.247 -4.651 -4.466 1.00 76.62 77 ILE A CA 1
ATOM 611 C C . ILE A 1 77 ? 6.623 -5.227 -4.818 1.00 76.62 77 ILE A C 1
ATOM 613 O O . ILE A 1 77 ? 7.143 -4.967 -5.904 1.00 76.62 77 ILE A O 1
ATOM 617 N N . THR A 1 78 ? 7.204 -6.040 -3.932 1.00 84.94 78 THR A N 1
ATOM 618 C CA . THR A 1 78 ? 8.503 -6.680 -4.169 1.00 84.94 78 THR A CA 1
ATOM 619 C C . THR A 1 78 ? 8.467 -7.600 -5.390 1.00 84.94 78 THR A C 1
ATOM 621 O O . THR A 1 78 ? 9.361 -7.527 -6.231 1.00 84.94 78 THR A O 1
ATOM 624 N N . LEU A 1 79 ? 7.424 -8.423 -5.533 1.00 87.06 79 LEU A N 1
ATOM 625 C CA . LEU A 1 79 ? 7.240 -9.306 -6.690 1.00 87.06 79 LEU A CA 1
ATOM 626 C C . LEU A 1 79 ? 7.105 -8.524 -8.000 1.00 87.06 79 LEU A C 1
ATOM 628 O O . LEU A 1 79 ? 7.765 -8.857 -8.984 1.00 87.06 79 LEU A O 1
ATOM 632 N N . ALA A 1 80 ? 6.296 -7.464 -8.012 1.00 77.19 80 ALA A N 1
ATOM 633 C CA . ALA A 1 80 ? 6.139 -6.614 -9.188 1.00 77.19 80 ALA A CA 1
ATOM 634 C C . ALA A 1 80 ? 7.469 -5.949 -9.589 1.00 77.19 80 ALA A C 1
ATOM 636 O O . ALA A 1 80 ? 7.841 -5.968 -10.763 1.00 77.19 80 ALA A O 1
ATOM 637 N N . GLY A 1 81 ? 8.216 -5.420 -8.613 1.00 79.62 81 GLY A N 1
ATOM 638 C CA . GLY A 1 81 ? 9.536 -4.829 -8.838 1.00 79.62 81 GLY A CA 1
ATOM 639 C C . GLY A 1 81 ? 10.558 -5.839 -9.362 1.00 79.62 81 GLY A C 1
ATOM 640 O O . GLY A 1 81 ? 11.304 -5.534 -10.291 1.00 79.62 81 GLY A O 1
ATOM 641 N N . PHE A 1 82 ? 10.550 -7.062 -8.827 1.00 92.75 82 PHE A N 1
ATOM 642 C CA . PHE A 1 82 ? 11.410 -8.147 -9.294 1.00 92.75 82 PHE A CA 1
ATOM 643 C C . PHE A 1 82 ? 11.138 -8.503 -10.763 1.00 92.75 82 PHE A C 1
ATOM 645 O O . PHE A 1 82 ? 12.071 -8.567 -11.563 1.00 92.75 82 PHE A O 1
ATOM 652 N N . LEU A 1 83 ? 9.868 -8.675 -11.144 1.00 88.50 83 LEU A N 1
ATOM 653 C CA . LEU A 1 83 ? 9.486 -8.994 -12.524 1.00 88.50 83 LEU A CA 1
ATOM 654 C C . LEU A 1 83 ? 9.834 -7.861 -13.499 1.00 88.50 83 LEU A C 1
ATOM 656 O O . LEU A 1 83 ? 10.362 -8.120 -14.581 1.00 88.50 83 LEU A O 1
ATOM 660 N N . ALA A 1 84 ? 9.591 -6.607 -13.109 1.00 78.69 84 ALA A N 1
ATOM 661 C CA . ALA A 1 84 ? 9.974 -5.444 -13.906 1.00 78.69 84 ALA A CA 1
ATOM 662 C C . ALA A 1 84 ? 11.499 -5.360 -14.090 1.00 78.69 84 ALA A C 1
ATOM 664 O O . ALA A 1 84 ? 11.976 -5.127 -15.202 1.00 78.69 84 ALA A O 1
ATOM 665 N N . GLY A 1 85 ? 12.267 -5.610 -13.024 1.00 86.25 85 GLY A N 1
ATOM 666 C CA . GLY A 1 85 ? 13.727 -5.673 -13.067 1.00 86.25 85 GLY A CA 1
ATOM 667 C C . GLY A 1 85 ? 14.244 -6.788 -13.976 1.00 86.25 85 GLY A C 1
ATOM 668 O O . GLY A 1 85 ? 15.156 -6.554 -14.764 1.00 86.25 85 GLY A O 1
ATOM 669 N N . ALA A 1 86 ? 13.628 -7.972 -13.937 1.00 91.81 86 ALA A N 1
ATOM 670 C CA . ALA A 1 86 ? 13.974 -9.082 -14.822 1.00 91.81 86 ALA A CA 1
ATOM 671 C C . ALA A 1 86 ? 13.720 -8.741 -16.302 1.00 91.81 86 ALA A C 1
ATOM 673 O O . ALA A 1 86 ? 14.594 -8.948 -17.143 1.00 91.81 86 ALA A O 1
ATOM 674 N N . ALA A 1 87 ? 12.564 -8.152 -16.624 1.00 85.25 87 ALA A N 1
ATOM 675 C CA . ALA A 1 87 ? 12.253 -7.706 -17.985 1.00 85.25 87 ALA A CA 1
ATOM 676 C C . ALA A 1 87 ? 13.223 -6.612 -18.474 1.00 85.25 87 ALA A C 1
ATOM 678 O O . ALA A 1 87 ? 13.694 -6.646 -19.618 1.00 85.25 87 ALA A O 1
ATOM 679 N N . ALA A 1 88 ? 13.571 -5.667 -17.596 1.00 82.88 88 ALA A N 1
ATOM 680 C CA . ALA A 1 88 ? 14.564 -4.639 -17.880 1.00 82.88 88 ALA A CA 1
ATOM 681 C C . ALA A 1 88 ? 15.957 -5.243 -18.103 1.00 82.88 88 ALA A C 1
ATOM 683 O O . ALA A 1 88 ? 16.649 -4.818 -19.021 1.00 82.88 88 ALA A O 1
ATOM 684 N N . ALA A 1 89 ? 16.352 -6.254 -17.325 1.00 90.56 89 ALA A N 1
ATOM 685 C CA . ALA A 1 89 ? 17.637 -6.933 -17.468 1.00 90.56 89 ALA A CA 1
ATOM 686 C C . ALA A 1 89 ? 17.765 -7.655 -18.816 1.00 90.56 89 ALA A C 1
ATOM 688 O O . ALA A 1 89 ? 18.794 -7.515 -19.472 1.00 90.56 89 ALA A O 1
ATOM 689 N N . VAL A 1 90 ? 16.718 -8.355 -19.270 1.00 89.31 90 VAL A N 1
ATOM 690 C CA . VAL A 1 90 ? 16.691 -8.978 -20.608 1.00 89.31 90 VAL A CA 1
ATOM 691 C C . VAL A 1 90 ? 16.846 -7.910 -21.692 1.00 89.31 90 VAL A C 1
ATOM 693 O O . VAL A 1 90 ? 17.751 -7.985 -22.521 1.00 89.31 90 VAL A O 1
ATOM 696 N N . THR A 1 91 ? 16.040 -6.851 -21.619 1.00 84.75 91 THR A N 1
ATOM 697 C CA . THR A 1 91 ? 16.093 -5.733 -22.576 1.00 84.75 91 THR A CA 1
ATOM 698 C C . THR A 1 91 ? 17.464 -5.051 -22.580 1.00 84.75 91 THR A C 1
ATOM 700 O O . THR A 1 91 ? 17.995 -4.680 -23.629 1.00 84.75 91 THR A O 1
ATOM 703 N N . LEU A 1 92 ? 18.062 -4.872 -21.404 1.00 87.31 92 LEU A N 1
ATOM 704 C CA . LEU A 1 92 ? 19.378 -4.272 -21.250 1.00 87.31 92 LEU A CA 1
ATOM 705 C C . LEU A 1 92 ? 20.468 -5.186 -21.811 1.00 87.31 92 LEU A C 1
ATOM 707 O O . LEU A 1 92 ? 21.374 -4.687 -22.471 1.00 87.31 92 LEU A O 1
ATOM 711 N N . SER A 1 93 ? 20.366 -6.500 -21.598 1.00 88.75 93 SER A N 1
ATOM 712 C CA . SER A 1 93 ? 21.319 -7.479 -22.123 1.00 88.75 93 SER A CA 1
ATOM 713 C C . SER A 1 93 ? 21.347 -7.492 -23.653 1.00 88.75 93 SER A C 1
ATOM 715 O O . SER A 1 93 ? 22.432 -7.466 -24.229 1.00 88.75 93 SER A O 1
ATOM 717 N N . ASP A 1 94 ? 20.188 -7.389 -24.309 1.00 83.88 94 ASP A N 1
ATOM 718 C CA . ASP A 1 94 ? 20.095 -7.277 -25.769 1.00 83.88 94 ASP A CA 1
ATOM 719 C C . ASP A 1 94 ? 20.740 -5.986 -26.286 1.00 83.88 94 ASP A C 1
ATOM 721 O O . ASP A 1 94 ? 21.484 -5.992 -27.271 1.00 83.88 94 ASP A O 1
ATOM 725 N N . ASN A 1 95 ? 20.483 -4.862 -25.611 1.00 83.75 95 ASN A N 1
ATOM 726 C CA . ASN A 1 95 ? 21.086 -3.582 -25.971 1.00 83.75 95 ASN A CA 1
ATOM 727 C C . ASN A 1 95 ? 22.607 -3.586 -25.756 1.00 83.75 95 ASN A C 1
ATOM 729 O O . ASN A 1 95 ? 23.340 -3.098 -26.615 1.00 83.75 95 ASN A O 1
ATOM 733 N N . LEU A 1 96 ? 23.093 -4.166 -24.651 1.00 83.00 96 LEU A N 1
ATOM 734 C CA . LEU A 1 96 ? 24.527 -4.297 -24.379 1.00 83.00 96 LEU A CA 1
ATOM 735 C C . LEU A 1 96 ? 25.214 -5.234 -25.375 1.00 83.00 96 LEU A C 1
ATOM 737 O O . LEU A 1 96 ? 26.302 -4.913 -25.844 1.00 83.00 96 LEU A O 1
ATOM 741 N N . ALA A 1 97 ? 24.590 -6.361 -25.724 1.00 83.19 97 ALA A N 1
ATOM 742 C CA . ALA A 1 97 ? 25.130 -7.307 -26.696 1.00 83.19 97 ALA A CA 1
ATOM 743 C C . ALA A 1 97 ? 25.324 -6.648 -28.070 1.00 83.19 97 ALA A C 1
ATOM 745 O O . ALA A 1 97 ? 26.376 -6.809 -28.686 1.00 83.19 97 ALA A O 1
ATOM 746 N N . ARG A 1 98 ? 24.362 -5.825 -28.510 1.00 79.19 98 ARG A N 1
ATOM 747 C CA . ARG A 1 98 ? 24.486 -5.013 -29.735 1.00 79.19 98 ARG A CA 1
ATOM 748 C C . ARG A 1 98 ? 25.592 -3.959 -29.652 1.00 79.19 98 ARG A C 1
ATOM 750 O O . ARG A 1 98 ? 26.177 -3.621 -30.675 1.00 79.19 98 ARG A O 1
ATOM 757 N N . LEU A 1 99 ? 25.865 -3.430 -28.458 1.00 82.88 99 LEU A N 1
ATOM 758 C CA . LEU A 1 99 ? 26.894 -2.409 -28.243 1.00 82.88 99 LEU A CA 1
ATOM 759 C C . LEU A 1 99 ? 28.312 -3.000 -28.172 1.00 82.88 99 LEU A C 1
ATOM 761 O O . LEU A 1 99 ? 29.261 -2.357 -28.609 1.00 82.88 99 LEU A O 1
ATOM 765 N N . LEU A 1 100 ? 28.451 -4.206 -27.607 1.00 80.62 100 LEU A N 1
ATOM 766 C CA . LEU A 1 100 ? 29.723 -4.916 -27.411 1.00 80.62 100 LEU A CA 1
ATOM 767 C C . LEU A 1 100 ? 30.135 -5.773 -28.612 1.00 80.62 100 LEU A C 1
ATOM 769 O O . LEU A 1 100 ? 31.329 -5.960 -28.834 1.00 80.62 100 LEU A O 1
ATOM 773 N N . HIS A 1 101 ? 29.176 -6.228 -29.421 1.00 68.50 101 HIS A N 1
ATOM 774 C CA . HIS A 1 101 ? 29.422 -6.748 -30.766 1.00 68.50 101 HIS A CA 1
ATOM 775 C C . HIS A 1 101 ? 28.929 -5.746 -31.826 1.00 68.50 101 HIS A C 1
ATOM 777 O O . HIS A 1 101 ? 27.961 -6.032 -32.536 1.00 68.50 101 HIS A O 1
ATOM 783 N N . PRO A 1 102 ? 29.576 -4.572 -31.977 1.00 61.38 102 PRO A N 1
ATOM 784 C CA . PRO A 1 102 ? 29.372 -3.758 -33.159 1.00 61.38 102 PRO A CA 1
ATOM 785 C C . PRO A 1 102 ? 29.992 -4.542 -34.319 1.00 61.38 102 PRO A C 1
ATOM 787 O O . PRO A 1 102 ? 31.203 -4.761 -34.345 1.00 61.38 102 PRO A O 1
ATOM 790 N N . SER A 1 103 ? 29.149 -5.057 -35.214 1.00 59.59 103 SER A N 1
ATOM 791 C CA . SER A 1 103 ? 29.561 -5.803 -36.406 1.00 59.59 103 SER A CA 1
ATOM 792 C C . SER A 1 103 ? 30.804 -5.168 -37.042 1.00 59.59 103 SER A C 1
ATOM 794 O O . SER A 1 103 ? 30.789 -3.986 -37.391 1.00 59.59 103 SER A O 1
ATOM 796 N N . ARG A 1 104 ? 31.869 -5.960 -37.201 1.00 47.34 104 ARG A N 1
ATOM 797 C CA . ARG A 1 104 ? 32.607 -5.895 -38.464 1.00 47.34 104 ARG A CA 1
ATOM 798 C C . ARG A 1 104 ? 31.700 -6.379 -39.583 1.00 47.34 104 ARG A C 1
ATOM 800 O O . ARG A 1 104 ? 30.844 -7.243 -39.287 1.00 47.34 104 ARG A O 1
#